Protein AF-U3G6D6-F1 (afdb_monomer)

Radius of gyration: 18.81 Å; Cα contacts (8 Å, |Δi|>4): 36; chains: 1; bounding box: 49×40×45 Å

Foldseek 3Di:
DPPVPDDLVLLVVQCVVCVVVVHHSQLVSSCVSSPVDDDSVRSVVSVVVCCVVVVVVVVVVVVVCVVVVVVVVVPDDDD

Mean predicted aligned error: 11.02 Å

Secondary structure (DSSP, 8-state):
-------HHHHHHHHHHHHHTT----HHHHHHHHTS-S-HHHHHHHHHHHHHHHHHHHHHHHHHHHHHHHHHHTT----

pLDDT: mean 75.11, std 15.05, range [37.84, 90.81]

Sequence (79 aa):
MACAALSRLDVKRARDSLVTQGQHPSIDELCIALGNVGSKTTIHRYLKELEEEEGAALARTGSLSDTIQDLSSAGGALG

Nearest PDB structures (foldseek):
  2tdx-assembly1_A-2  TM=6.974E-01  e=1.186E+00  Corynebacterium diphtheriae
  4mq9-assembly1_F  TM=6.346E-01  e=3.142E+00  Thermus thermophilus HB8

Structure (mmCIF, N/CA/C/O backbone):
data_AF-U3G6D6-F1
#
_entry.id   AF-U3G6D6-F1
#
loop_
_atom_site.group_PDB
_atom_site.id
_atom_site.type_symbol
_atom_site.label_atom_id
_atom_site.label_alt_id
_atom_site.label_comp_id
_atom_site.label_asym_id
_atom_site.label_entity_id
_atom_site.label_seq_id
_atom_site.pdbx_PDB_ins_code
_atom_site.Cartn_x
_atom_site.Cartn_y
_atom_site.Cartn_z
_atom_site.occupancy
_atom_site.B_iso_or_equiv
_atom_site.auth_seq_id
_atom_site.auth_comp_id
_atom_site.auth_asym_id
_atom_site.auth_atom_id
_atom_site.pdbx_PDB_model_num
ATOM 1 N N . MET A 1 1 ? 15.685 3.609 -21.907 1.00 37.84 1 MET A N 1
ATOM 2 C CA . MET A 1 1 ? 14.694 2.736 -21.244 1.00 37.84 1 MET A CA 1
ATOM 3 C C . MET A 1 1 ? 1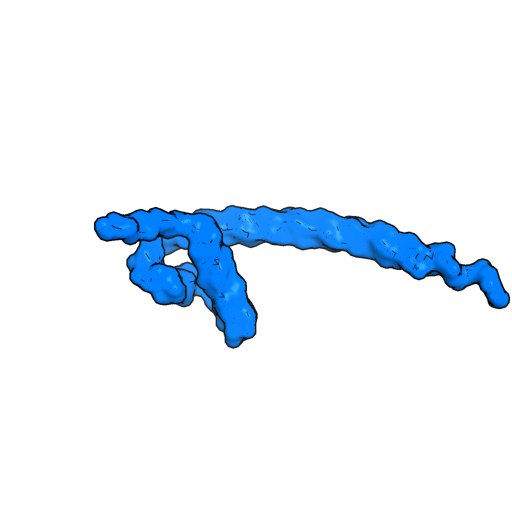4.574 3.215 -19.813 1.00 37.84 1 MET A C 1
ATOM 5 O O . MET A 1 1 ? 15.566 3.168 -19.099 1.00 37.84 1 MET A O 1
ATOM 9 N N . ALA A 1 2 ? 13.436 3.787 -19.427 1.00 45.19 2 ALA A N 1
ATOM 10 C CA . ALA A 1 2 ? 13.220 4.153 -18.035 1.00 45.19 2 ALA A CA 1
ATOM 11 C C . ALA A 1 2 ? 12.997 2.850 -17.261 1.00 45.19 2 ALA A C 1
ATOM 13 O O . ALA A 1 2 ? 11.924 2.260 -17.347 1.00 45.19 2 ALA A O 1
ATOM 14 N N . CYS A 1 3 ? 14.027 2.360 -16.569 1.00 50.91 3 CYS A N 1
ATOM 15 C CA . CYS A 1 3 ? 13.826 1.400 -15.493 1.00 50.91 3 CYS A CA 1
ATOM 16 C C . CYS A 1 3 ? 12.987 2.138 -14.454 1.00 50.91 3 CYS A C 1
ATOM 18 O O . CYS A 1 3 ? 13.535 2.922 -13.680 1.00 50.91 3 CYS A O 1
ATOM 20 N N . ALA A 1 4 ? 11.664 1.991 -14.518 1.00 58.28 4 ALA A N 1
ATOM 21 C CA . ALA A 1 4 ? 10.764 2.528 -13.516 1.00 58.28 4 ALA A CA 1
ATOM 22 C C . ALA A 1 4 ? 11.144 1.848 -12.200 1.00 58.28 4 ALA A C 1
ATOM 24 O O . ALA A 1 4 ? 10.800 0.694 -11.950 1.00 58.28 4 ALA A O 1
ATOM 25 N N . ALA A 1 5 ? 11.991 2.522 -11.426 1.00 68.25 5 ALA A N 1
ATOM 26 C CA . ALA A 1 5 ? 12.385 2.078 -10.111 1.00 68.25 5 ALA A CA 1
ATOM 27 C C . ALA A 1 5 ? 11.097 1.980 -9.302 1.00 68.25 5 ALA A C 1
ATOM 29 O O . ALA A 1 5 ? 10.460 3.000 -9.050 1.00 68.25 5 ALA A O 1
ATOM 30 N N . LEU A 1 6 ? 10.704 0.749 -8.977 1.00 80.19 6 LEU A N 1
ATOM 31 C CA . LEU A 1 6 ? 9.549 0.444 -8.146 1.00 80.19 6 LEU A CA 1
ATOM 32 C C . LEU A 1 6 ? 9.508 1.418 -6.964 1.00 80.19 6 LEU A C 1
ATOM 34 O O . LEU A 1 6 ? 10.387 1.382 -6.098 1.00 80.19 6 LEU A O 1
ATOM 38 N N . SER A 1 7 ? 8.512 2.298 -6.950 1.00 83.94 7 SER A N 1
ATOM 39 C CA . SER A 1 7 ? 8.407 3.345 -5.944 1.00 83.94 7 SER A CA 1
ATOM 40 C C . SER A 1 7 ? 7.332 3.005 -4.912 1.00 83.94 7 SER A C 1
ATOM 42 O O . SER A 1 7 ? 6.394 2.250 -5.177 1.00 83.94 7 SER A O 1
ATOM 44 N N . ARG A 1 8 ? 7.430 3.601 -3.716 1.00 85.06 8 ARG A N 1
ATOM 45 C CA . ARG A 1 8 ? 6.381 3.492 -2.682 1.00 85.06 8 ARG A CA 1
ATOM 46 C C . ARG A 1 8 ? 5.009 3.924 -3.207 1.00 85.06 8 ARG A C 1
ATOM 48 O O . ARG A 1 8 ? 3.997 3.366 -2.798 1.00 85.06 8 ARG A O 1
ATOM 55 N N . LEU A 1 9 ? 4.978 4.891 -4.126 1.00 85.50 9 LEU 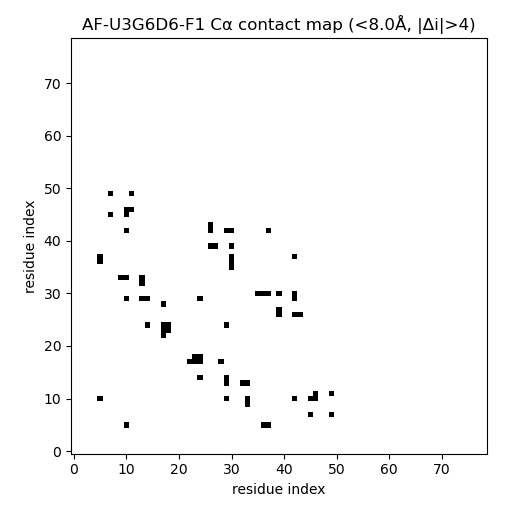A N 1
ATOM 56 C CA . LEU A 1 9 ? 3.747 5.383 -4.743 1.00 85.50 9 LEU A CA 1
ATOM 57 C C . LEU A 1 9 ? 3.081 4.329 -5.627 1.00 85.50 9 LEU A C 1
ATOM 59 O O . LEU A 1 9 ? 1.856 4.224 -5.604 1.00 85.50 9 LEU A O 1
ATOM 63 N N . ASP A 1 10 ? 3.861 3.536 -6.362 1.00 88.19 10 ASP A N 1
ATOM 64 C CA . ASP A 1 10 ? 3.316 2.464 -7.199 1.00 88.19 10 ASP A CA 1
ATOM 65 C C . ASP A 1 10 ? 2.644 1.399 -6.329 1.00 88.19 10 ASP A C 1
ATOM 67 O O . ASP A 1 10 ? 1.496 1.034 -6.579 1.00 88.19 10 ASP A O 1
ATOM 71 N N . VAL A 1 11 ? 3.305 0.979 -5.241 1.00 89.06 11 VAL A N 1
ATOM 72 C CA . VAL A 1 11 ? 2.732 0.029 -4.268 1.00 89.06 11 VAL A CA 1
ATOM 73 C C . VAL A 1 11 ? 1.452 0.591 -3.646 1.00 89.06 11 VAL A C 1
ATOM 75 O O . VAL A 1 11 ? 0.461 -0.130 -3.530 1.00 89.06 11 VAL A O 1
ATOM 78 N N . LYS A 1 12 ? 1.432 1.888 -3.305 1.00 89.31 12 LYS A N 1
ATOM 79 C CA . LYS A 1 12 ? 0.239 2.553 -2.764 1.00 89.31 12 LYS A CA 1
ATOM 80 C C . LYS A 1 12 ? -0.924 2.532 -3.753 1.00 89.31 12 LYS A C 1
ATOM 82 O O . LYS A 1 12 ? -2.032 2.181 -3.361 1.00 89.31 12 LYS A O 1
ATOM 87 N N . ARG A 1 13 ? -0.679 2.889 -5.017 1.00 89.00 13 ARG A N 1
ATOM 88 C CA . ARG A 1 13 ? -1.706 2.906 -6.071 1.00 89.00 13 ARG A CA 1
ATOM 89 C C . ARG A 1 13 ? -2.245 1.514 -6.367 1.00 89.00 13 ARG A C 1
ATOM 91 O O . ARG A 1 13 ? -3.454 1.351 -6.462 1.00 89.00 13 ARG A O 1
ATOM 98 N N . ALA A 1 14 ? -1.364 0.522 -6.477 1.00 90.25 14 ALA A N 1
ATOM 99 C CA . ALA A 1 14 ? -1.771 -0.860 -6.692 1.00 90.25 14 ALA A CA 1
ATOM 100 C C . ALA A 1 14 ? -2.652 -1.356 -5.534 1.00 90.25 14 ALA A C 1
ATOM 102 O O . ALA A 1 14 ? -3.723 -1.906 -5.769 1.00 90.25 14 ALA A O 1
ATOM 103 N N . ARG A 1 15 ? -2.258 -1.074 -4.285 1.00 90.81 15 ARG A N 1
ATOM 104 C CA . ARG A 1 15 ? -3.048 -1.400 -3.089 1.00 90.81 15 ARG A CA 1
ATOM 105 C C . ARG A 1 15 ? -4.420 -0.733 -3.118 1.00 90.81 15 ARG A C 1
ATOM 107 O O . ARG A 1 15 ? -5.419 -1.409 -2.919 1.00 90.81 15 ARG A O 1
ATOM 114 N N . ASP A 1 16 ? -4.461 0.572 -3.362 1.00 89.88 16 ASP A N 1
ATOM 115 C CA . ASP A 1 16 ? -5.699 1.356 -3.392 1.00 89.88 16 ASP A CA 1
ATOM 116 C C . ASP A 1 16 ? -6.664 0.873 -4.485 1.00 89.88 16 ASP A C 1
ATOM 118 O O . ASP A 1 16 ? -7.863 0.733 -4.247 1.00 89.88 16 ASP A O 1
ATOM 122 N N . SER A 1 17 ? -6.128 0.512 -5.655 1.00 89.94 17 SER A N 1
ATOM 123 C CA . SER A 1 17 ? -6.914 -0.065 -6.744 1.00 89.94 17 SER A CA 1
ATOM 124 C C . SER A 1 17 ? -7.505 -1.423 -6.363 1.00 89.94 17 SER A C 1
ATOM 126 O O . SER A 1 17 ? -8.675 -1.660 -6.651 1.00 89.94 17 SER A O 1
ATOM 128 N N . LEU A 1 18 ? -6.739 -2.290 -5.688 1.00 89.56 18 LEU A N 1
ATOM 129 C CA . LEU A 1 18 ? -7.236 -3.585 -5.205 1.00 89.56 18 LEU A CA 1
ATOM 130 C C . LEU A 1 18 ? -8.337 -3.387 -4.156 1.00 89.56 18 LEU A C 1
ATOM 132 O O . LEU A 1 18 ? -9.418 -3.953 -4.286 1.00 89.56 18 LEU A O 1
ATOM 136 N N . VAL A 1 19 ? -8.111 -2.509 -3.176 1.00 87.75 19 VAL A N 1
ATOM 137 C CA . VAL A 1 19 ? -9.102 -2.189 -2.135 1.00 87.75 19 VAL A CA 1
ATOM 138 C C . VAL A 1 19 ? -10.385 -1.620 -2.745 1.00 87.75 19 VAL A C 1
ATOM 140 O O . VAL A 1 19 ? -11.478 -2.052 -2.385 1.00 87.75 19 VAL A O 1
ATOM 143 N N . THR A 1 20 ? -10.269 -0.708 -3.713 1.00 89.12 20 THR A N 1
ATOM 144 C CA . THR A 1 20 ? -11.418 -0.136 -4.438 1.00 89.12 20 THR A CA 1
ATOM 145 C C . THR A 1 20 ? -12.184 -1.198 -5.228 1.00 89.12 20 THR A C 1
ATOM 147 O O . THR A 1 20 ? -13.405 -1.128 -5.344 1.00 89.12 20 THR A O 1
ATOM 150 N N . GLN A 1 21 ? -11.486 -2.210 -5.744 1.00 86.75 21 GLN A N 1
ATOM 151 C CA . GLN A 1 21 ? -12.092 -3.364 -6.410 1.00 86.75 21 GLN A CA 1
ATOM 152 C C . GLN A 1 21 ? -12.721 -4.374 -5.432 1.00 86.75 21 GLN A C 1
ATOM 154 O O . GLN A 1 21 ? -13.318 -5.350 -5.880 1.00 86.75 21 GLN A O 1
ATOM 159 N N . GLY A 1 22 ? -12.620 -4.154 -4.115 1.00 86.00 22 GLY A N 1
ATOM 160 C CA . GLY A 1 22 ? -13.063 -5.107 -3.090 1.00 86.00 22 GLY A CA 1
ATOM 161 C C . GLY A 1 22 ? -12.137 -6.319 -2.955 1.00 86.00 22 GLY A C 1
ATOM 162 O O . GLY A 1 22 ? -12.523 -7.339 -2.388 1.00 86.00 22 GLY A O 1
ATOM 163 N N . GLN A 1 23 ? -10.926 -6.210 -3.493 1.00 87.12 23 GLN A N 1
ATOM 164 C CA . GLN A 1 23 ? -9.924 -7.257 -3.559 1.00 87.12 23 GLN A CA 1
ATOM 165 C C . GLN A 1 23 ? -8.889 -7.068 -2.441 1.00 87.12 23 GLN A C 1
ATOM 167 O O . GLN A 1 23 ? -8.531 -5.947 -2.070 1.00 87.12 23 GLN A O 1
ATOM 172 N N . HIS A 1 24 ? -8.404 -8.174 -1.875 1.00 83.50 24 HIS A N 1
ATOM 173 C CA . HIS A 1 24 ? -7.489 -8.120 -0.737 1.00 83.50 24 HIS A CA 1
ATOM 174 C C . HIS A 1 24 ? -6.069 -7.766 -1.204 1.00 83.50 24 HIS A C 1
ATOM 176 O O . HIS A 1 24 ? -5.486 -8.539 -1.963 1.00 83.50 24 HIS A O 1
ATOM 182 N N . PRO A 1 25 ? -5.455 -6.664 -0.731 1.00 84.38 25 PRO A N 1
ATOM 183 C CA . PRO A 1 25 ? -4.1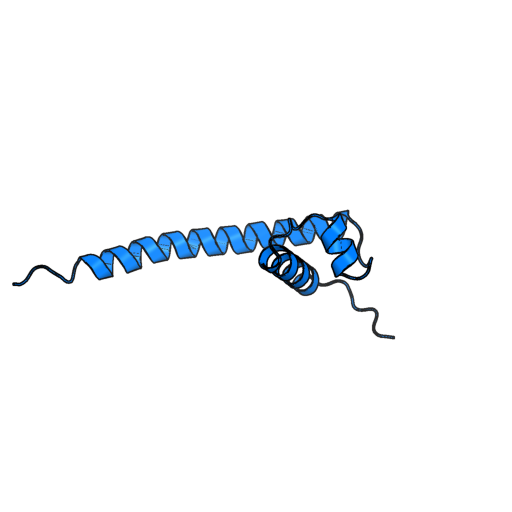30 -6.251 -1.185 1.00 84.38 25 PRO A CA 1
ATOM 184 C C . PRO A 1 25 ? -3.035 -7.195 -0.666 1.00 84.38 25 PRO A C 1
ATOM 186 O O . PRO A 1 25 ? -2.363 -6.936 0.329 1.00 84.38 25 PRO A O 1
ATOM 189 N N . SER A 1 26 ? -2.865 -8.319 -1.356 1.00 87.00 26 SER A N 1
ATOM 190 C CA . SER A 1 26 ? -1.876 -9.351 -1.059 1.00 87.00 26 SER A CA 1
ATOM 191 C C . SER A 1 26 ? -0.603 -9.109 -1.859 1.00 87.00 26 SER A C 1
ATOM 193 O O . SER A 1 26 ? -0.638 -8.519 -2.938 1.00 87.00 26 SER A O 1
ATOM 195 N N . ILE A 1 27 ? 0.538 -9.610 -1.374 1.00 86.88 27 ILE A N 1
ATOM 196 C CA . ILE A 1 27 ? 1.819 -9.389 -2.062 1.00 86.88 27 ILE A CA 1
ATOM 197 C C . ILE A 1 27 ? 1.796 -9.939 -3.498 1.00 86.88 27 ILE A C 1
ATOM 199 O O . ILE A 1 27 ? 2.381 -9.333 -4.389 1.00 86.88 27 ILE A O 1
ATOM 203 N N . ASP A 1 28 ? 1.113 -11.063 -3.729 1.00 87.94 28 ASP A N 1
ATOM 204 C CA . ASP A 1 28 ? 0.951 -11.645 -5.067 1.00 87.94 28 ASP A CA 1
ATOM 205 C C . ASP A 1 28 ? 0.156 -10.725 -6.000 1.00 87.94 28 ASP A C 1
ATOM 207 O O . ASP A 1 28 ? 0.625 -10.399 -7.087 1.00 87.94 28 ASP A O 1
ATOM 211 N N . GLU A 1 29 ? -0.998 -10.227 -5.548 1.00 89.00 29 GLU A N 1
ATOM 212 C CA . GLU A 1 29 ? -1.840 -9.328 -6.344 1.00 89.00 29 GLU A CA 1
ATOM 213 C C . GLU A 1 29 ? -1.153 -7.998 -6.625 1.00 89.00 29 GLU A C 1
ATOM 215 O O . GLU A 1 29 ? -1.220 -7.492 -7.740 1.00 89.00 29 GLU A O 1
ATOM 220 N N . LEU A 1 30 ? -0.417 -7.465 -5.651 1.00 87.38 30 LEU A N 1
ATOM 221 C CA . LEU A 1 30 ? 0.406 -6.278 -5.848 1.00 87.38 30 LEU A CA 1
ATOM 222 C C . LEU A 1 30 ? 1.528 -6.539 -6.845 1.00 87.38 30 LEU A C 1
ATOM 224 O O . LEU A 1 30 ? 1.757 -5.711 -7.715 1.00 87.38 30 LEU A O 1
ATOM 228 N N . CYS A 1 31 ? 2.206 -7.684 -6.767 1.00 86.12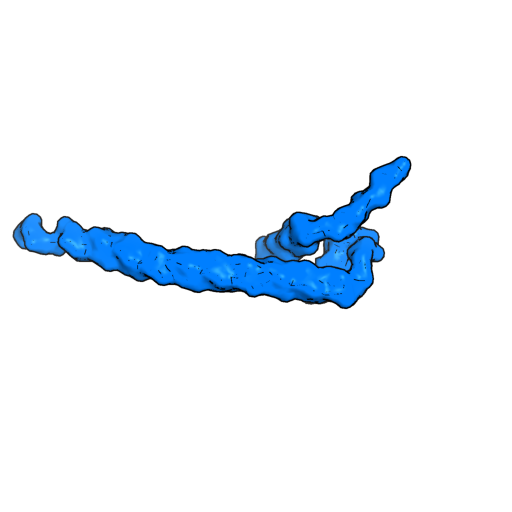 31 CYS A N 1
ATOM 229 C CA . CYS A 1 31 ? 3.241 -8.049 -7.731 1.00 86.12 31 CYS A CA 1
ATOM 230 C C . CYS A 1 31 ? 2.666 -8.117 -9.152 1.00 86.12 31 CYS A C 1
ATOM 232 O O . CYS A 1 31 ? 3.256 -7.556 -10.073 1.00 86.12 31 CYS A O 1
ATOM 234 N N . ILE A 1 32 ? 1.487 -8.720 -9.325 1.00 87.38 32 ILE A N 1
ATOM 235 C CA . ILE A 1 32 ? 0.784 -8.792 -10.614 1.00 87.38 32 ILE A CA 1
ATOM 236 C C . ILE A 1 32 ? 0.364 -7.393 -11.086 1.00 87.38 32 ILE A C 1
ATOM 238 O O . ILE A 1 32 ? 0.672 -7.017 -12.216 1.00 87.38 32 ILE A O 1
ATOM 242 N N . ALA A 1 33 ? -0.274 -6.602 -10.221 1.00 86.25 33 ALA A N 1
ATOM 243 C CA . ALA A 1 33 ? -0.749 -5.252 -10.527 1.00 86.25 33 ALA A CA 1
ATOM 244 C C . ALA A 1 33 ? 0.395 -4.290 -10.881 1.00 86.25 33 ALA A C 1
ATOM 246 O O . ALA A 1 33 ? 0.229 -3.399 -11.711 1.00 86.25 33 ALA A O 1
ATOM 247 N N . LEU A 1 34 ? 1.567 -4.489 -10.277 1.00 84.44 34 LEU A N 1
ATOM 248 C CA . LEU A 1 34 ? 2.770 -3.715 -10.558 1.00 84.44 34 LEU A CA 1
ATOM 249 C C . LEU A 1 34 ? 3.473 -4.175 -11.845 1.00 84.44 34 LEU A C 1
ATOM 251 O O . LEU A 1 34 ? 4.321 -3.447 -12.347 1.00 84.44 34 LEU A O 1
ATOM 255 N N . GLY A 1 35 ? 3.119 -5.332 -12.414 1.00 84.44 35 GLY A N 1
ATOM 256 C CA . GLY A 1 35 ? 3.740 -5.866 -13.632 1.00 84.44 35 GLY A CA 1
ATOM 257 C C . GLY A 1 35 ? 4.958 -6.752 -13.361 1.00 84.44 35 GLY A C 1
ATOM 258 O O . GLY A 1 35 ? 5.919 -6.752 -14.128 1.00 84.44 35 GLY A O 1
ATOM 259 N N . ASN A 1 36 ? 4.928 -7.500 -12.259 1.00 78.12 36 ASN A N 1
ATOM 260 C CA . ASN A 1 36 ? 5.971 -8.421 -11.810 1.00 78.12 36 ASN A CA 1
ATOM 261 C C . ASN A 1 36 ? 7.329 -7.752 -11.526 1.00 78.12 36 ASN A C 1
ATOM 263 O O . ASN A 1 36 ? 8.389 -8.373 -11.629 1.00 78.12 36 ASN A O 1
ATOM 267 N N . VAL A 1 37 ? 7.291 -6.467 -11.174 1.00 75.00 37 VAL A N 1
ATOM 268 C CA . VAL A 1 37 ? 8.449 -5.682 -10.744 1.00 75.00 37 VAL A CA 1
ATOM 269 C C . VAL A 1 37 ? 8.525 -5.630 -9.225 1.00 75.00 37 VAL A C 1
ATOM 271 O O . VAL A 1 37 ? 7.520 -5.490 -8.531 1.00 75.00 37 VAL A O 1
ATOM 274 N N . GLY A 1 38 ? 9.758 -5.683 -8.718 1.00 71.25 38 GLY A N 1
ATOM 275 C CA . GLY A 1 38 ? 10.038 -5.689 -7.288 1.00 71.25 38 GLY A CA 1
ATOM 276 C C . GLY A 1 38 ? 9.938 -7.082 -6.669 1.00 71.25 38 GLY A C 1
ATOM 277 O O . GLY A 1 38 ? 9.103 -7.904 -7.026 1.00 71.25 38 GLY A O 1
ATOM 278 N N . SER A 1 39 ? 10.819 -7.358 -5.711 1.00 80.25 39 SER A N 1
ATOM 279 C CA . SER A 1 39 ? 10.775 -8.612 -4.963 1.00 80.25 39 SER A CA 1
ATOM 280 C C . SER A 1 39 ? 9.636 -8.591 -3.946 1.00 80.25 39 SER A C 1
ATOM 282 O O . SER A 1 39 ? 9.313 -7.541 -3.384 1.00 80.25 39 SER A O 1
ATOM 284 N N . LYS A 1 40 ? 9.101 -9.776 -3.620 1.00 86.69 40 LYS A N 1
ATOM 285 C CA . LYS A 1 40 ? 8.080 -9.987 -2.575 1.00 86.69 40 LYS A CA 1
ATOM 286 C C . LYS A 1 40 ? 8.432 -9.258 -1.264 1.00 86.69 40 LYS A C 1
ATOM 288 O O . LYS A 1 40 ? 7.578 -8.645 -0.635 1.00 86.69 40 LYS A O 1
ATOM 293 N N . THR A 1 41 ? 9.718 -9.248 -0.907 1.00 86.19 41 THR A N 1
ATOM 294 C CA . THR A 1 41 ? 10.281 -8.539 0.255 1.00 86.19 41 THR A CA 1
ATOM 295 C C . THR A 1 41 ? 10.216 -7.015 0.142 1.00 86.19 41 THR A C 1
ATOM 297 O O . THR A 1 41 ? 9.891 -6.344 1.119 1.00 86.19 41 THR A O 1
ATOM 300 N N . THR A 1 42 ? 10.499 -6.457 -1.036 1.00 87.69 42 THR A N 1
ATOM 301 C CA . THR A 1 42 ? 10.424 -5.013 -1.296 1.00 87.69 42 THR A CA 1
ATOM 302 C C . THR A 1 42 ? 8.984 -4.525 -1.220 1.00 87.69 42 THR A C 1
ATOM 304 O O . THR A 1 42 ? 8.716 -3.523 -0.559 1.00 87.69 42 THR A O 1
ATOM 307 N N . ILE A 1 43 ? 8.061 -5.261 -1.844 1.00 88.44 43 ILE A N 1
ATOM 308 C CA . ILE A 1 43 ? 6.629 -4.948 -1.819 1.00 88.44 43 ILE A CA 1
ATOM 309 C C . ILE A 1 43 ? 6.108 -5.037 -0.384 1.00 88.44 43 ILE A C 1
ATOM 311 O O . ILE A 1 43 ? 5.467 -4.102 0.076 1.00 88.44 43 ILE A O 1
ATOM 315 N N . HIS A 1 44 ? 6.447 -6.099 0.355 1.00 88.69 44 HIS A N 1
ATOM 316 C CA . HIS A 1 44 ? 6.035 -6.258 1.752 1.00 88.69 44 HIS A CA 1
ATOM 317 C C . HIS A 1 44 ? 6.527 -5.117 2.649 1.00 88.69 44 HIS A C 1
ATOM 319 O O . HIS A 1 44 ? 5.759 -4.587 3.447 1.00 88.69 44 HIS A O 1
ATOM 325 N N . ARG A 1 45 ? 7.796 -4.706 2.504 1.00 89.56 45 ARG A N 1
ATOM 326 C CA . ARG A 1 45 ? 8.340 -3.572 3.261 1.00 89.56 45 ARG A CA 1
ATOM 327 C C . ARG A 1 45 ? 7.554 -2.295 2.963 1.00 89.56 45 ARG A C 1
ATOM 329 O O . ARG A 1 45 ? 7.099 -1.644 3.894 1.00 89.56 45 ARG A O 1
ATOM 336 N N . TYR A 1 46 ? 7.350 -1.974 1.684 1.00 90.06 46 TYR A N 1
ATOM 337 C CA . TYR A 1 46 ? 6.623 -0.768 1.292 1.00 90.06 46 TYR A CA 1
ATOM 338 C C . TYR A 1 46 ? 5.144 -0.798 1.672 1.00 90.06 46 TYR A C 1
ATOM 340 O O . TYR A 1 46 ? 4.626 0.233 2.086 1.00 90.06 46 TYR A O 1
ATOM 348 N N . LEU A 1 47 ? 4.483 -1.953 1.581 1.00 87.81 47 LEU A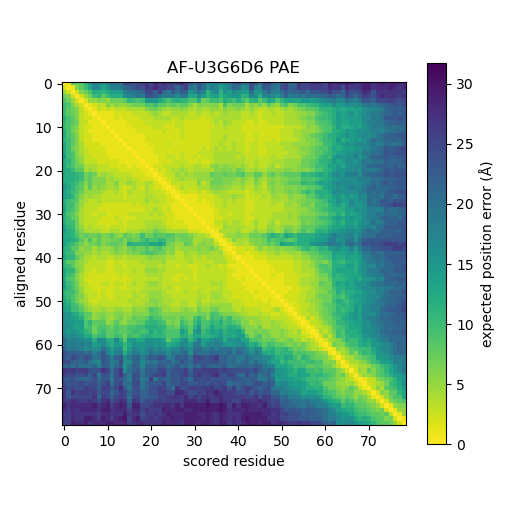 N 1
ATOM 349 C CA . LEU A 1 47 ? 3.110 -2.136 2.042 1.00 87.81 47 LEU A CA 1
ATOM 350 C C . LEU A 1 47 ? 3.001 -1.812 3.533 1.00 87.81 47 LEU A C 1
ATOM 352 O O . LEU A 1 47 ? 2.212 -0.951 3.906 1.00 87.81 47 LEU A O 1
ATOM 356 N N . LYS A 1 48 ? 3.865 -2.418 4.353 1.00 87.88 48 LYS A N 1
ATOM 357 C CA . LYS A 1 48 ? 3.873 -2.195 5.797 1.00 87.88 48 LYS A CA 1
ATOM 358 C C . LYS A 1 48 ? 4.138 -0.729 6.148 1.00 87.88 48 LYS A C 1
ATOM 360 O O . LYS A 1 48 ? 3.418 -0.154 6.952 1.00 87.88 48 LYS A O 1
ATOM 365 N N . GLU A 1 49 ? 5.1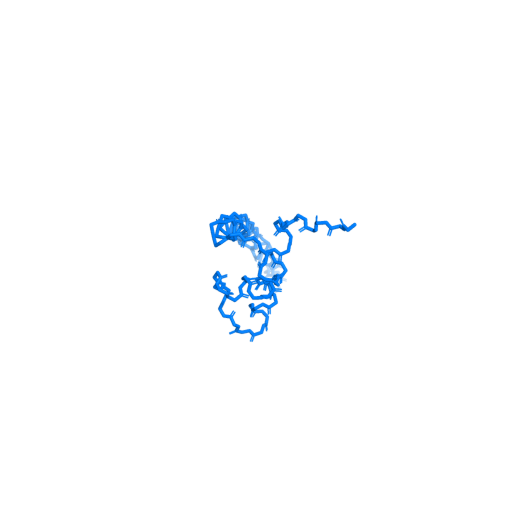19 -0.097 5.498 1.00 88.56 49 GLU A N 1
ATOM 366 C CA . GLU A 1 49 ? 5.399 1.330 5.701 1.00 88.56 49 GLU A CA 1
ATOM 367 C C . GLU A 1 49 ? 4.195 2.218 5.332 1.00 88.56 49 GLU A C 1
ATOM 369 O O . GLU A 1 49 ? 3.968 3.242 5.970 1.00 88.56 49 GLU A O 1
ATOM 374 N N . LEU A 1 50 ? 3.427 1.853 4.299 1.00 86.69 50 LEU A N 1
ATOM 375 C CA . LEU A 1 50 ? 2.212 2.571 3.906 1.00 86.69 50 LEU A CA 1
ATOM 376 C C . LEU A 1 50 ? 1.060 2.335 4.885 1.00 86.69 50 LEU A C 1
ATOM 378 O O . LEU A 1 50 ? 0.304 3.264 5.142 1.00 86.69 50 LEU A O 1
ATOM 382 N N . GLU A 1 51 ? 0.908 1.123 5.415 1.00 83.88 51 GLU A N 1
ATOM 383 C CA . GLU A 1 51 ? -0.091 0.805 6.440 1.00 83.88 51 GLU A CA 1
ATOM 384 C C . GLU A 1 51 ? 0.225 1.480 7.778 1.00 83.88 51 GLU A C 1
ATOM 386 O O . GLU A 1 51 ? -0.684 1.983 8.427 1.00 83.88 51 GLU A O 1
ATOM 391 N N . GLU A 1 52 ? 1.496 1.552 8.181 1.00 84.12 52 GLU A N 1
ATOM 392 C CA . GLU A 1 52 ? 1.916 2.268 9.393 1.00 84.12 52 GLU A CA 1
ATOM 393 C C . GLU A 1 52 ? 1.728 3.783 9.242 1.00 84.12 52 GLU A C 1
ATOM 395 O O . GLU A 1 52 ? 1.185 4.424 10.140 1.00 84.12 52 GLU A O 1
ATOM 400 N N . GLU A 1 53 ? 2.115 4.362 8.102 1.00 82.69 53 GLU A N 1
ATOM 401 C CA . GLU A 1 53 ? 1.914 5.787 7.810 1.00 82.69 53 GLU A CA 1
ATOM 402 C C . GLU A 1 53 ? 0.425 6.145 7.743 1.00 82.69 53 GLU A C 1
ATOM 404 O O . GLU A 1 53 ? -0.018 7.116 8.355 1.00 82.69 53 GLU A O 1
ATOM 409 N N . GLU A 1 54 ? -0.367 5.356 7.017 1.00 77.50 54 GLU A N 1
ATOM 410 C CA . GLU A 1 54 ? -1.791 5.620 6.838 1.00 77.50 54 GLU A CA 1
ATOM 411 C C . GLU A 1 54 ? -2.589 5.276 8.093 1.00 77.50 54 GLU A C 1
ATOM 413 O O . GLU A 1 54 ? -3.479 6.032 8.451 1.00 77.50 54 GLU A O 1
ATOM 418 N N . GLY A 1 55 ? -2.228 4.223 8.826 1.00 69.25 55 GLY A N 1
ATOM 419 C CA . GLY A 1 55 ? -2.797 3.896 10.132 1.00 69.25 55 GLY A CA 1
ATOM 420 C C . GLY A 1 55 ? -2.475 4.953 11.188 1.00 69.25 55 GLY A C 1
ATOM 421 O O . GLY A 1 55 ? -3.354 5.332 11.958 1.00 69.25 55 GLY A O 1
ATOM 422 N N . ALA A 1 56 ? -1.263 5.513 11.189 1.00 70.44 56 ALA A N 1
ATOM 423 C CA . ALA A 1 56 ? -0.912 6.643 12.048 1.00 70.44 56 ALA A CA 1
ATOM 424 C C . ALA A 1 56 ? -1.631 7.936 11.626 1.00 70.44 56 ALA A C 1
ATOM 426 O O . ALA A 1 56 ? -2.076 8.706 12.483 1.00 70.44 56 ALA A O 1
ATOM 427 N N . ALA A 1 57 ? -1.786 8.178 10.322 1.00 66.19 57 ALA A N 1
ATOM 428 C CA . ALA A 1 57 ? -2.569 9.296 9.803 1.00 66.19 57 ALA A CA 1
ATOM 429 C C . ALA A 1 57 ? -4.060 9.149 10.145 1.00 66.19 57 ALA A C 1
ATOM 431 O O . ALA A 1 57 ? -4.694 10.125 10.547 1.00 66.19 57 ALA A O 1
ATOM 432 N N . LEU A 1 58 ? -4.602 7.932 10.061 1.00 62.03 58 LEU A N 1
ATOM 433 C CA . LEU A 1 58 ? -5.990 7.622 10.385 1.00 62.03 58 LEU A CA 1
ATOM 434 C C . LEU A 1 58 ? -6.234 7.673 11.902 1.00 62.03 58 LEU A C 1
ATOM 436 O O . LEU A 1 58 ? -7.253 8.186 12.347 1.00 62.03 58 LEU A O 1
ATOM 440 N N . ALA A 1 59 ? -5.273 7.245 12.722 1.00 61.25 59 ALA A N 1
ATOM 441 C CA . ALA A 1 59 ? -5.325 7.417 14.174 1.00 61.25 59 ALA A CA 1
ATOM 442 C C . ALA A 1 59 ? -5.289 8.904 14.570 1.00 61.25 59 ALA A C 1
ATOM 444 O O . ALA A 1 59 ? -6.055 9.348 15.427 1.00 61.25 59 ALA A O 1
ATOM 445 N N . ARG A 1 60 ? -4.457 9.709 13.894 1.00 59.06 60 ARG A N 1
ATOM 446 C CA . ARG A 1 60 ? -4.413 11.165 14.087 1.00 59.06 60 ARG A CA 1
ATOM 447 C C . ARG A 1 60 ? -5.725 11.828 13.661 1.00 59.06 60 ARG A C 1
ATOM 449 O O . ARG A 1 60 ? -6.240 12.662 14.398 1.00 59.06 60 ARG A O 1
ATOM 456 N N . THR A 1 61 ? -6.284 11.460 12.507 1.00 58.69 61 THR A N 1
ATOM 457 C CA . THR A 1 61 ? -7.557 12.030 12.033 1.00 58.69 61 THR A CA 1
ATOM 458 C C . THR A 1 61 ? -8.770 11.518 12.811 1.00 58.69 61 THR A C 1
ATOM 460 O O . THR A 1 61 ? -9.770 12.225 12.883 1.00 58.69 61 THR A O 1
ATOM 463 N N . GLY A 1 62 ? -8.691 10.333 13.424 1.00 58.53 62 GLY A N 1
ATOM 464 C CA . GLY A 1 62 ? -9.697 9.819 14.355 1.00 58.53 62 GLY A CA 1
ATOM 465 C C . GLY A 1 62 ? -9.733 10.629 15.651 1.00 58.53 62 GLY A C 1
ATOM 466 O O . GLY A 1 62 ? -10.806 11.028 16.089 1.00 58.53 62 GLY A O 1
ATOM 467 N N . SER A 1 63 ? -8.564 10.985 16.197 1.00 57.62 63 SER A N 1
ATOM 468 C CA . SER A 1 63 ? -8.473 11.902 17.344 1.00 57.62 63 SER A CA 1
ATOM 469 C C . SER A 1 63 ? -8.916 13.328 16.996 1.00 57.62 63 SER A C 1
ATOM 471 O O . SER A 1 63 ? -9.544 13.982 17.823 1.00 57.62 63 SER A O 1
ATOM 473 N N . LEU A 1 64 ? -8.634 13.809 15.779 1.00 58.91 64 LEU A N 1
ATOM 474 C CA . LEU A 1 64 ? -9.158 15.093 15.301 1.00 58.91 64 LEU A CA 1
ATOM 475 C C . LEU A 1 64 ? -10.676 15.040 15.070 1.00 58.91 64 LEU A C 1
ATOM 477 O O . LEU A 1 64 ? -11.361 16.003 15.398 1.00 58.91 64 LEU A O 1
ATOM 481 N N . SER A 1 65 ? -11.216 13.931 14.553 1.00 58.25 65 SER A N 1
ATOM 482 C CA . SER A 1 65 ? -12.666 13.768 14.363 1.00 58.25 65 SER A CA 1
ATOM 483 C C . SER A 1 65 ? -13.409 13.837 15.685 1.00 58.25 65 SER A C 1
ATOM 485 O O . SER A 1 65 ? -1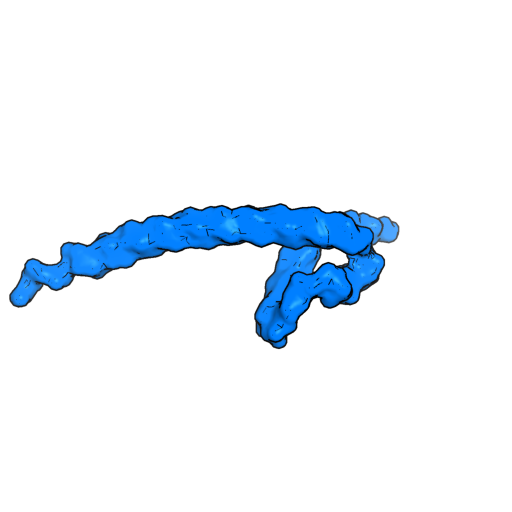4.424 14.516 15.738 1.00 58.25 65 SER A O 1
ATOM 487 N N . ASP A 1 66 ? -12.878 13.238 16.752 1.00 59.88 66 ASP A N 1
ATOM 488 C CA . ASP A 1 66 ? -13.470 13.338 18.091 1.00 59.88 66 ASP A CA 1
ATOM 489 C C . ASP A 1 66 ? -13.563 14.806 18.553 1.00 59.88 66 ASP A C 1
ATOM 491 O O . ASP A 1 66 ? -14.632 15.277 18.930 1.00 59.88 66 ASP A O 1
ATOM 495 N N . THR A 1 67 ? -12.495 15.594 18.364 1.00 57.84 67 THR A N 1
ATOM 496 C CA . THR A 1 67 ? -12.500 17.030 18.712 1.00 57.84 67 THR A CA 1
ATOM 497 C C . THR A 1 67 ? -13.394 17.896 17.815 1.00 57.84 67 THR A C 1
ATOM 499 O O . THR A 1 67 ? -13.990 18.866 18.279 1.00 57.84 67 THR A O 1
ATOM 502 N N . ILE A 1 68 ? -13.509 17.567 16.524 1.00 65.88 68 ILE A N 1
ATOM 503 C CA . ILE A 1 68 ? -14.373 18.297 15.581 1.00 65.88 68 ILE A CA 1
ATOM 504 C C . ILE A 1 68 ? -15.848 17.955 15.846 1.00 65.88 68 ILE A C 1
ATOM 506 O O . ILE A 1 68 ? -16.718 18.823 15.750 1.00 65.88 68 ILE A O 1
ATOM 510 N N . GLN A 1 69 ? -16.136 16.707 16.215 1.00 63.31 69 GLN A N 1
ATOM 511 C CA . GLN A 1 69 ? -17.481 16.217 16.501 1.00 63.31 69 GLN A CA 1
ATOM 512 C C . GLN A 1 69 ? -17.994 16.689 17.873 1.00 63.31 69 GLN A C 1
ATOM 514 O O . GLN A 1 69 ? -19.186 16.983 18.001 1.00 63.31 69 GLN A O 1
ATOM 519 N N . ASP A 1 70 ? -17.099 16.873 18.849 1.00 62.88 70 ASP A N 1
ATOM 520 C CA . ASP A 1 70 ? -17.385 17.526 20.134 1.00 62.88 70 ASP A CA 1
ATOM 521 C C . ASP A 1 70 ? -17.773 19.009 19.951 1.00 62.88 70 ASP A C 1
ATOM 523 O O . ASP A 1 70 ? -18.833 19.445 20.410 1.00 62.88 70 ASP A O 1
ATOM 527 N N . LEU A 1 71 ? -17.012 19.765 19.146 1.00 60.91 71 LEU A N 1
ATOM 528 C CA . LEU A 1 71 ? -17.338 21.163 18.817 1.00 60.91 71 LEU A CA 1
ATOM 529 C C . LEU A 1 71 ? -18.652 21.307 18.033 1.00 60.91 71 LEU A C 1
ATOM 531 O O . LEU A 1 71 ? -19.379 22.283 18.224 1.00 60.91 71 LEU A O 1
ATOM 535 N N . SER A 1 72 ? -18.990 20.335 17.179 1.00 60.69 72 SER A N 1
ATOM 536 C CA . SER A 1 72 ? -20.274 20.311 16.464 1.00 60.69 72 SER A CA 1
ATOM 537 C C . SER A 1 72 ? -21.472 20.055 17.386 1.00 60.69 72 SER A 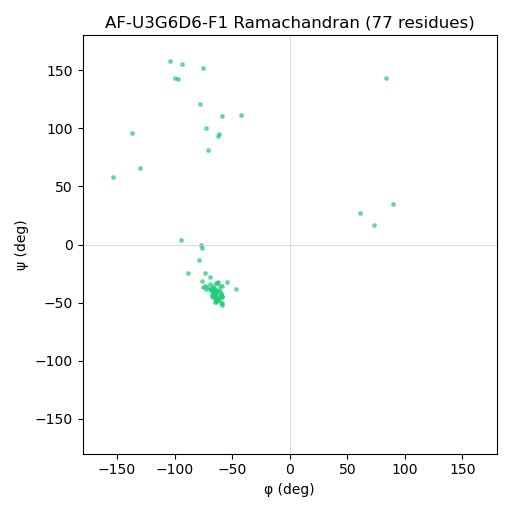C 1
ATOM 539 O O . SER A 1 72 ? -22.577 20.480 17.048 1.00 60.69 72 SER A O 1
ATOM 541 N N . SER A 1 73 ? -21.293 19.358 18.513 1.00 56.47 73 SER A N 1
ATOM 542 C CA . SER A 1 73 ? -22.393 19.054 19.444 1.00 56.47 73 SER A CA 1
ATOM 543 C C . SER A 1 73 ? -22.602 20.140 20.503 1.00 56.47 73 SER A C 1
ATOM 545 O O . SER A 1 73 ? -23.719 20.311 20.986 1.00 56.47 73 SER A O 1
ATOM 547 N N . ALA A 1 74 ? -21.576 20.933 20.825 1.00 53.91 74 ALA A N 1
ATOM 548 C CA . ALA A 1 74 ? -21.661 21.994 21.834 1.00 53.91 74 ALA A CA 1
ATOM 549 C C . ALA A 1 74 ? -22.384 23.285 21.370 1.00 53.91 74 ALA A C 1
ATOM 551 O O . 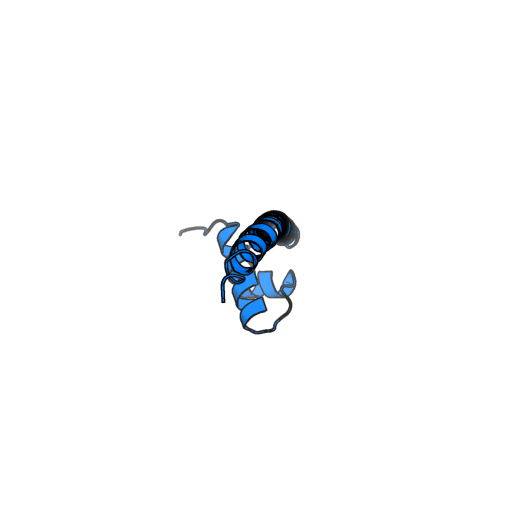ALA A 1 74 ? -22.531 24.223 22.151 1.00 53.91 74 ALA A O 1
ATOM 552 N N . GLY A 1 75 ? -22.854 23.354 20.117 1.00 50.06 75 GLY A N 1
ATOM 553 C CA . GLY A 1 75 ? -23.502 24.541 19.534 1.00 50.06 75 GLY A CA 1
ATOM 554 C C . GLY A 1 75 ? -25.036 24.592 19.605 1.00 50.06 75 GLY A C 1
ATOM 555 O O . GLY A 1 75 ? -25.625 25.515 19.046 1.00 50.06 75 GLY A O 1
ATOM 556 N N . GLY A 1 76 ? -25.704 23.624 20.241 1.00 52.34 76 GLY A N 1
ATOM 557 C CA . GLY A 1 76 ? -27.163 23.464 20.159 1.00 52.34 76 GLY A CA 1
ATOM 558 C C . GLY A 1 76 ? -27.867 23.311 21.505 1.00 52.34 76 GLY A C 1
ATOM 559 O O . GLY A 1 76 ? -28.435 22.260 21.768 1.00 52.34 76 GLY A O 1
ATOM 560 N N . ALA A 1 77 ? -27.853 24.339 22.356 1.00 47.53 77 ALA A N 1
ATOM 561 C CA . ALA A 1 77 ? -28.739 24.405 23.526 1.00 47.53 77 ALA A CA 1
ATOM 562 C C . ALA A 1 77 ? -29.029 25.857 23.946 1.00 47.53 77 ALA A C 1
ATOM 564 O O . ALA A 1 77 ? -28.747 26.270 25.067 1.00 47.53 77 ALA A O 1
ATOM 565 N N . LEU A 1 78 ? -29.582 26.644 23.024 1.00 47.78 78 LEU A N 1
ATOM 566 C CA . LEU A 1 78 ? -30.315 27.874 23.330 1.00 47.78 78 LEU A CA 1
ATOM 567 C C . LEU A 1 78 ? -31.561 27.881 22.436 1.00 47.78 78 LEU A C 1
ATOM 569 O O . LEU A 1 78 ? -31.485 28.240 21.262 1.00 47.78 78 LEU A O 1
ATOM 573 N N . GLY A 1 79 ? -32.677 27.413 22.988 1.00 40.69 79 GLY A N 1
ATOM 574 C CA . GLY A 1 79 ? -33.987 27.340 22.345 1.00 40.69 79 GLY A CA 1
ATOM 575 C C . GLY A 1 79 ? -35.009 26.766 23.304 1.00 40.69 79 GLY A C 1
ATOM 576 O O . GLY A 1 79 ? -34.827 25.588 23.674 1.00 40.69 79 GLY A O 1
#

Solvent-accessible surface area (backbone atoms only — not comparable to full-atom values): 4704 Å² total; per-residue (Å²): 131,85,77,77,68,85,44,67,65,56,58,48,51,37,36,50,52,29,50,75,70,74,39,78,73,38,68,66,57,40,27,57,69,62,67,69,54,70,52,70,66,58,52,48,52,45,50,50,54,49,51,53,52,48,49,51,50,47,52,53,49,50,57,48,45,53,56,55,52,50,60,66,60,76,74,76,87,86,131